Protein AF-A0A8S2VL70-F1 (afdb_monomer)

Solvent-accessible surface area (backbone atoms only — not comparable to full-atom values): 5992 Å² total; per-residue (Å²): 131,62,73,46,82,67,45,76,50,75,45,78,77,47,73,43,61,50,99,84,70,48,54,51,30,32,37,33,39,39,40,53,43,76,40,59,89,67,86,58,80,87,80,69,82,59,80,46,74,42,59,49,99,86,68,48,80,74,46,76,49,55,68,57,54,53,76,47,74,40,72,54,51,85,77,88,72,67,65,67,78,46,96,87,36,61,78,84,60,86,87,128

Structure (mmCIF, N/CA/C/O backbone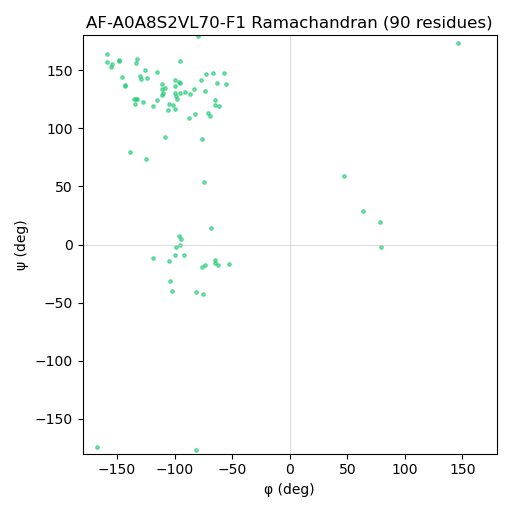):
data_AF-A0A8S2VL70-F1
#
_entry.id   AF-A0A8S2VL70-F1
#
loop_
_atom_site.group_PDB
_atom_site.id
_atom_site.type_symbol
_atom_site.label_atom_id
_atom_site.label_alt_id
_atom_site.label_comp_id
_atom_site.label_asym_id
_atom_site.label_entity_id
_atom_site.label_seq_id
_atom_site.pdbx_PDB_ins_code
_atom_site.Cartn_x
_atom_site.Cartn_y
_atom_site.Cartn_z
_atom_site.occupancy
_atom_site.B_iso_or_equiv
_atom_site.auth_seq_id
_atom_site.auth_comp_id
_atom_site.auth_asym_id
_atom_site.auth_atom_id
_atom_site.pdbx_PDB_model_num
ATOM 1 N N . SER A 1 1 ? -10.580 -8.037 26.270 1.00 62.75 1 SER A N 1
ATOM 2 C CA . SER A 1 1 ? -10.942 -7.258 25.073 1.00 62.75 1 SER A CA 1
ATOM 3 C C . SER A 1 1 ? -10.152 -7.831 23.921 1.00 62.75 1 SER A C 1
ATOM 5 O O . SER A 1 1 ? -8.933 -7.832 24.020 1.00 62.75 1 SER A O 1
ATOM 7 N N . ASN A 1 2 ? -10.807 -8.375 22.897 1.00 76.75 2 ASN A N 1
ATOM 8 C CA . ASN A 1 2 ? -10.117 -8.970 21.751 1.00 76.75 2 ASN A CA 1
ATOM 9 C C . ASN A 1 2 ? -10.307 -8.037 20.557 1.00 76.75 2 ASN A C 1
ATOM 11 O O . ASN A 1 2 ? -11.332 -8.116 19.887 1.00 76.75 2 ASN A O 1
ATOM 15 N N . ASN A 1 3 ? -9.353 -7.128 20.359 1.00 85.69 3 ASN A N 1
ATOM 16 C CA . ASN A 1 3 ? -9.281 -6.281 19.172 1.00 85.69 3 ASN A CA 1
ATOM 17 C C . ASN A 1 3 ? -8.248 -6.891 18.225 1.00 85.69 3 ASN A C 1
ATOM 19 O O . ASN A 1 3 ? -7.188 -7.322 18.681 1.00 85.69 3 ASN A O 1
ATOM 23 N N . TYR A 1 4 ? -8.554 -6.943 16.937 1.00 89.00 4 TYR A N 1
ATOM 24 C CA . TYR A 1 4 ? -7.669 -7.504 15.921 1.00 89.00 4 TYR A CA 1
ATOM 25 C C . TYR A 1 4 ? -7.863 -6.772 14.594 1.00 89.00 4 TYR A C 1
ATOM 27 O O . TYR A 1 4 ? -8.902 -6.147 14.366 1.00 89.00 4 TYR A O 1
ATOM 35 N N . ILE A 1 5 ? -6.861 -6.853 13.718 1.00 92.06 5 ILE A N 1
ATOM 36 C CA . ILE A 1 5 ? -7.012 -6.397 12.338 1.00 92.06 5 ILE A CA 1
ATOM 37 C C . ILE A 1 5 ? -7.929 -7.389 11.632 1.00 92.06 5 ILE A C 1
ATOM 39 O O . ILE A 1 5 ? -7.586 -8.561 11.493 1.00 92.06 5 ILE A O 1
ATOM 43 N N . GLN A 1 6 ? -9.118 -6.933 11.258 1.00 94.19 6 GLN A N 1
ATOM 44 C CA . GLN A 1 6 ? -10.075 -7.747 10.525 1.00 94.19 6 GLN A CA 1
ATOM 45 C C . GLN A 1 6 ? -9.737 -7.768 9.039 1.00 94.19 6 GLN A C 1
ATOM 47 O O . GLN A 1 6 ? -9.856 -8.817 8.416 1.00 94.19 6 GLN A O 1
ATOM 52 N N . ASP A 1 7 ? -9.338 -6.618 8.496 1.00 96.44 7 ASP A N 1
ATOM 53 C CA . ASP A 1 7 ? -9.019 -6.481 7.083 1.00 96.44 7 ASP A CA 1
ATOM 54 C C . ASP A 1 7 ? -8.049 -5.323 6.835 1.00 96.44 7 ASP A C 1
ATOM 56 O O . ASP A 1 7 ? -8.022 -4.347 7.596 1.00 96.44 7 ASP A O 1
ATOM 60 N N . ILE A 1 8 ? -7.274 -5.441 5.760 1.00 96.94 8 ILE A N 1
ATOM 61 C CA . ILE A 1 8 ? -6.416 -4.386 5.225 1.00 96.94 8 ILE A CA 1
ATOM 62 C C . ILE A 1 8 ? -6.625 -4.361 3.716 1.00 96.94 8 ILE A C 1
ATOM 64 O O . ILE A 1 8 ? -6.348 -5.339 3.026 1.00 96.94 8 ILE A O 1
ATOM 68 N N . THR A 1 9 ? -7.056 -3.218 3.198 1.00 97.94 9 THR A N 1
ATOM 69 C CA . THR A 1 9 ? -7.116 -2.960 1.758 1.00 97.94 9 THR A CA 1
ATOM 70 C C . THR A 1 9 ? -6.029 -1.963 1.395 1.00 97.94 9 THR A C 1
ATOM 72 O O . THR A 1 9 ? -5.853 -0.967 2.099 1.00 97.94 9 THR A O 1
ATOM 75 N N . ILE A 1 10 ? -5.301 -2.235 0.314 1.00 97.25 10 ILE A N 1
ATOM 76 C CA . ILE A 1 10 ? -4.295 -1.337 -0.253 1.00 97.25 10 ILE A CA 1
ATOM 77 C C . ILE A 1 10 ? -4.498 -1.327 -1.762 1.00 97.25 10 ILE A C 1
ATOM 79 O O . ILE A 1 10 ? -4.458 -2.382 -2.391 1.00 97.25 10 ILE A O 1
ATOM 83 N N . ASP A 1 11 ? -4.669 -0.138 -2.323 1.00 98.06 11 ASP A N 1
ATOM 84 C CA . ASP A 1 11 ? -4.840 0.085 -3.751 1.00 98.06 11 ASP A CA 1
ATOM 85 C C . ASP A 1 11 ? -3.786 1.069 -4.256 1.00 98.06 11 ASP A C 1
ATOM 87 O O . ASP A 1 11 ? -3.437 2.039 -3.578 1.00 98.06 11 ASP A O 1
ATOM 91 N N . THR A 1 12 ? -3.290 0.838 -5.470 1.00 97.31 12 THR A N 1
ATOM 92 C CA . THR A 1 12 ? -2.448 1.808 -6.176 1.00 97.31 12 THR A CA 1
ATOM 93 C C . THR A 1 12 ? -3.348 2.757 -6.958 1.00 97.31 12 THR A C 1
ATOM 95 O O . THR A 1 12 ? -3.931 2.369 -7.969 1.00 97.31 12 THR A O 1
ATOM 98 N N . ASP A 1 13 ? -3.439 4.007 -6.509 1.00 97.94 13 ASP A N 1
ATOM 99 C CA . ASP A 1 13 ? -4.274 5.031 -7.140 1.00 97.94 13 ASP A CA 1
ATOM 100 C C . ASP A 1 13 ? -3.637 5.560 -8.433 1.00 97.94 13 ASP A C 1
ATOM 102 O O . ASP A 1 13 ? -4.322 5.777 -9.434 1.00 97.94 13 ASP A O 1
ATOM 106 N N . SER A 1 14 ? -2.324 5.807 -8.412 1.00 97.88 14 SER A N 1
ATOM 107 C CA . SER A 1 14 ? -1.588 6.343 -9.559 1.00 97.88 14 SER A CA 1
ATOM 108 C C . SER A 1 14 ? -0.092 6.053 -9.480 1.00 97.88 14 SER A C 1
ATOM 110 O O . SER A 1 14 ? 0.467 5.865 -8.398 1.00 97.88 14 SER A O 1
ATOM 112 N N . ILE A 1 15 ? 0.561 6.068 -10.645 1.00 97.75 15 ILE A N 1
ATOM 113 C CA . ILE A 1 15 ? 2.016 5.987 -10.794 1.00 97.75 15 ILE A CA 1
ATOM 114 C C . ILE A 1 15 ? 2.437 7.077 -11.777 1.00 97.75 15 ILE A C 1
ATOM 116 O O . ILE A 1 15 ? 1.914 7.142 -12.892 1.00 97.75 15 ILE A O 1
ATOM 120 N N . ASP A 1 16 ? 3.370 7.923 -11.359 1.00 97.75 16 ASP A N 1
ATOM 121 C CA . ASP A 1 16 ? 3.951 8.966 -12.193 1.00 97.75 16 ASP A CA 1
ATOM 122 C C . ASP A 1 16 ? 5.261 8.472 -12.805 1.00 97.75 16 ASP A C 1
ATOM 124 O O . ASP A 1 16 ? 6.072 7.823 -12.139 1.00 97.75 16 ASP A O 1
ATOM 128 N N . PHE A 1 17 ? 5.483 8.815 -14.071 1.00 96.44 17 PHE A N 1
ATOM 129 C CA . PHE A 1 17 ? 6.671 8.433 -14.828 1.00 96.44 17 PHE A CA 1
ATOM 130 C C . PHE A 1 17 ? 7.355 9.666 -15.413 1.00 96.44 17 PHE A C 1
ATOM 132 O O . PHE A 1 17 ? 6.703 10.661 -15.740 1.00 96.44 17 PHE A O 1
ATOM 139 N N . ASP A 1 18 ? 8.672 9.598 -15.577 1.00 95.25 18 ASP A N 1
ATOM 140 C CA . ASP A 1 18 ? 9.411 10.583 -16.362 1.00 95.25 18 ASP A CA 1
ATOM 141 C C . ASP A 1 18 ? 9.353 10.294 -17.878 1.00 95.25 18 ASP A C 1
ATOM 143 O O . ASP A 1 18 ? 8.704 9.357 -18.352 1.00 95.25 18 ASP A O 1
ATOM 147 N N . SER A 1 19 ? 10.054 11.108 -18.674 1.00 95.94 19 SER A N 1
ATOM 148 C CA . SER A 1 19 ? 10.118 10.947 -20.133 1.00 95.94 19 SER A CA 1
ATOM 149 C C . SER A 1 19 ? 10.807 9.658 -20.599 1.00 95.94 19 SER A C 1
ATOM 151 O O . SER A 1 19 ? 10.692 9.308 -21.771 1.00 95.94 19 SER A O 1
ATOM 153 N N . GLN A 1 20 ? 11.555 8.983 -19.721 1.00 94.19 20 GLN A N 1
ATOM 154 C CA . GLN A 1 20 ? 12.205 7.696 -19.983 1.00 94.19 20 GLN A CA 1
ATOM 155 C C . GLN A 1 20 ? 11.367 6.513 -19.476 1.00 94.19 20 GLN A C 1
ATOM 157 O O . GLN A 1 20 ? 11.822 5.375 -19.550 1.00 94.19 20 GLN A O 1
ATOM 162 N N . HIS A 1 21 ? 10.140 6.773 -19.013 1.00 88.56 21 HIS A N 1
ATOM 163 C CA . HIS A 1 21 ? 9.240 5.778 -18.440 1.00 88.56 21 HIS A CA 1
ATOM 164 C C . HIS A 1 21 ? 9.770 5.143 -17.144 1.00 88.56 21 HIS A C 1
ATOM 166 O O . HIS A 1 21 ? 9.434 4.007 -16.817 1.00 88.56 21 HIS A O 1
ATOM 172 N N . VAL A 1 22 ? 10.581 5.885 -16.383 1.00 91.00 22 VAL A N 1
ATOM 173 C CA . VAL A 1 22 ? 11.021 5.485 -15.042 1.00 91.00 22 VAL A CA 1
ATOM 174 C C . VAL A 1 22 ? 10.036 6.033 -14.013 1.00 91.00 22 VAL A C 1
ATOM 176 O O . VAL A 1 22 ? 9.689 7.216 -14.053 1.00 91.00 22 VAL A O 1
ATOM 179 N N . ALA A 1 23 ? 9.579 5.182 -13.092 1.00 93.56 23 ALA A N 1
ATOM 180 C CA . ALA A 1 23 ? 8.636 5.572 -12.048 1.00 93.56 23 ALA A CA 1
ATOM 181 C C . ALA A 1 23 ? 9.264 6.594 -11.084 1.00 93.56 23 ALA A C 1
ATOM 183 O O . ALA A 1 23 ? 10.309 6.348 -10.475 1.00 93.56 23 ALA A O 1
ATOM 184 N N . THR A 1 24 ? 8.622 7.750 -10.923 1.00 97.06 24 THR A N 1
ATOM 185 C CA . THR A 1 24 ? 9.096 8.847 -10.065 1.00 97.06 24 THR A CA 1
ATOM 186 C C . THR A 1 24 ? 8.325 8.927 -8.753 1.00 97.06 24 THR A C 1
ATOM 188 O O . THR A 1 24 ? 8.924 9.249 -7.723 1.00 97.06 24 THR A O 1
ATOM 191 N N . SER A 1 25 ? 7.045 8.556 -8.759 1.00 97.12 25 SER A N 1
ATOM 192 C CA . SER A 1 25 ? 6.207 8.415 -7.565 1.00 97.12 25 SER A CA 1
ATOM 193 C C . SER A 1 25 ? 5.065 7.423 -7.776 1.00 97.12 25 SER A C 1
ATOM 195 O O . SER A 1 25 ? 4.616 7.210 -8.898 1.00 97.12 25 SER A O 1
ATOM 197 N N . ALA A 1 26 ? 4.571 6.836 -6.687 1.00 97.44 26 ALA A N 1
ATOM 198 C CA . ALA A 1 26 ? 3.294 6.127 -6.651 1.00 97.44 26 ALA A CA 1
ATOM 199 C C . ALA A 1 26 ? 2.441 6.619 -5.478 1.00 97.44 26 A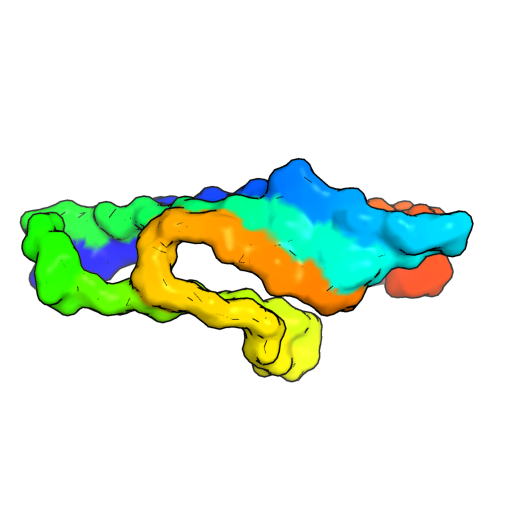LA A C 1
ATOM 201 O O . ALA A 1 26 ? 2.961 6.892 -4.392 1.00 97.44 26 ALA A O 1
ATOM 202 N N . VAL A 1 27 ? 1.131 6.719 -5.702 1.00 97.94 27 VAL A N 1
ATOM 203 C CA . VAL A 1 27 ? 0.144 7.033 -4.665 1.00 97.94 27 VAL A CA 1
ATOM 204 C C . VAL A 1 27 ? -0.602 5.755 -4.322 1.00 97.94 27 VAL A C 1
ATOM 206 O O . VAL A 1 27 ? -1.222 5.147 -5.192 1.00 97.94 27 VAL A O 1
ATOM 209 N N . LEU A 1 28 ? -0.541 5.360 -3.054 1.00 97.75 28 LEU A N 1
ATOM 210 C CA . LEU A 1 28 ? -1.262 4.209 -2.522 1.00 97.75 28 LEU A CA 1
ATOM 211 C C . LEU A 1 28 ? -2.372 4.703 -1.597 1.00 97.75 28 LEU A C 1
ATOM 213 O O . LEU A 1 28 ? -2.103 5.498 -0.697 1.00 97.75 28 LEU A O 1
ATOM 217 N N . SER A 1 29 ? -3.594 4.222 -1.774 1.00 98.06 29 SER A N 1
ATOM 218 C CA . SER A 1 29 ? -4.656 4.363 -0.779 1.00 98.06 29 SER A CA 1
ATOM 219 C C . SER A 1 29 ? -4.694 3.112 0.087 1.00 98.06 29 SER A C 1
ATOM 221 O O . SER A 1 29 ? -4.555 2.003 -0.420 1.00 98.06 29 SER A O 1
ATOM 223 N N . TYR A 1 30 ? -4.888 3.272 1.394 1.00 97.62 30 TYR A N 1
ATOM 224 C CA . TYR A 1 30 ? -5.100 2.134 2.285 1.00 97.62 30 TYR A CA 1
ATOM 225 C C . TYR A 1 30 ? -6.268 2.366 3.237 1.00 97.62 30 TYR A C 1
ATOM 227 O O . TYR A 1 30 ? -6.609 3.505 3.572 1.00 97.62 30 TYR A O 1
ATOM 235 N N . SER A 1 31 ? -6.838 1.262 3.710 1.00 97.44 31 SER A N 1
ATOM 236 C CA . SER A 1 31 ? -7.825 1.231 4.783 1.00 97.44 31 SER A CA 1
ATOM 237 C C . SER A 1 31 ? -7.621 -0.002 5.660 1.00 97.44 31 SER A C 1
ATOM 239 O O . SER A 1 31 ? -7.377 -1.100 5.163 1.00 97.44 31 SER A O 1
ATOM 241 N N . VAL A 1 32 ? -7.716 0.185 6.973 1.00 95.25 32 VAL A N 1
ATOM 242 C CA . VAL A 1 32 ? -7.565 -0.845 7.999 1.00 95.25 32 VAL A CA 1
ATOM 243 C C . VAL A 1 32 ? -8.872 -0.958 8.772 1.00 95.25 32 VAL A C 1
ATOM 245 O O . VAL A 1 32 ? -9.300 -0.018 9.447 1.00 95.25 32 VAL A O 1
ATOM 248 N N . THR A 1 33 ? -9.484 -2.139 8.725 1.00 92.75 33 THR A N 1
ATOM 249 C CA . THR A 1 33 ? -10.703 -2.442 9.481 1.00 92.75 33 THR A CA 1
ATOM 250 C C . THR A 1 33 ? -10.345 -3.180 10.764 1.00 92.75 33 THR A C 1
ATOM 252 O O . THR A 1 33 ? -9.688 -4.220 10.738 1.00 92.75 33 THR A O 1
ATOM 255 N N . ILE A 1 34 ? -10.797 -2.656 11.906 1.00 90.25 34 ILE A N 1
ATOM 256 C CA . ILE A 1 34 ? -10.564 -3.256 13.225 1.00 90.25 34 ILE A CA 1
ATOM 257 C C . ILE A 1 34 ? -11.818 -3.993 13.692 1.00 90.25 34 ILE A C 1
ATOM 259 O O . ILE A 1 34 ? -12.870 -3.381 13.884 1.00 90.25 34 ILE A O 1
ATOM 263 N N . GLY A 1 35 ? -11.683 -5.298 13.924 1.00 87.75 35 GLY A N 1
ATOM 264 C CA . GLY A 1 35 ? -12.725 -6.147 14.498 1.00 87.75 35 GLY A CA 1
ATOM 265 C C . GLY A 1 35 ? -12.570 -6.308 16.013 1.00 87.75 35 GLY A C 1
ATOM 266 O O . GLY A 1 35 ? -11.482 -6.134 16.567 1.00 87.75 35 GLY A O 1
ATOM 267 N N . GLY A 1 36 ? -13.660 -6.665 16.701 1.00 85.12 36 GLY A N 1
ATOM 268 C CA . GLY A 1 36 ? -13.646 -6.953 18.138 1.00 85.12 36 GLY A CA 1
ATOM 269 C C . GLY A 1 36 ? -14.926 -6.554 18.869 1.00 85.12 36 GLY A C 1
ATOM 270 O O . GLY A 1 36 ? -15.821 -5.931 18.316 1.00 85.12 36 GLY A O 1
ATOM 271 N N . THR A 1 37 ? -15.026 -6.921 20.147 1.00 66.62 37 THR A N 1
ATOM 272 C CA . THR A 1 37 ? -16.232 -6.700 20.973 1.00 66.62 37 THR A CA 1
ATOM 273 C C . THR A 1 37 ? -16.184 -5.416 21.804 1.00 66.62 37 THR A C 1
ATOM 275 O O . THR A 1 37 ? -17.058 -5.180 22.637 1.00 66.62 37 THR A O 1
ATOM 278 N N . THR A 1 38 ? -15.147 -4.589 21.656 1.00 63.66 38 THR A N 1
ATOM 279 C CA . THR A 1 38 ? -14.992 -3.349 22.429 1.00 63.66 38 THR A CA 1
ATOM 280 C C . THR A 1 38 ? -14.493 -2.234 21.519 1.00 63.66 38 THR A C 1
ATOM 282 O O . THR A 1 38 ? -13.319 -1.881 21.531 1.00 63.66 38 THR A O 1
ATOM 285 N N . HIS A 1 39 ? -15.408 -1.649 20.744 1.00 58.06 39 HIS A N 1
ATOM 286 C CA . HIS A 1 39 ? -15.157 -0.451 19.936 1.00 58.06 39 HIS A CA 1
ATOM 287 C C . HIS A 1 39 ? -15.085 0.814 20.813 1.00 58.06 39 HIS A C 1
ATOM 289 O O . HIS A 1 39 ? -15.796 1.792 20.589 1.00 58.06 39 HIS A O 1
ATOM 295 N N . GLN A 1 40 ? -14.240 0.816 21.848 1.00 59.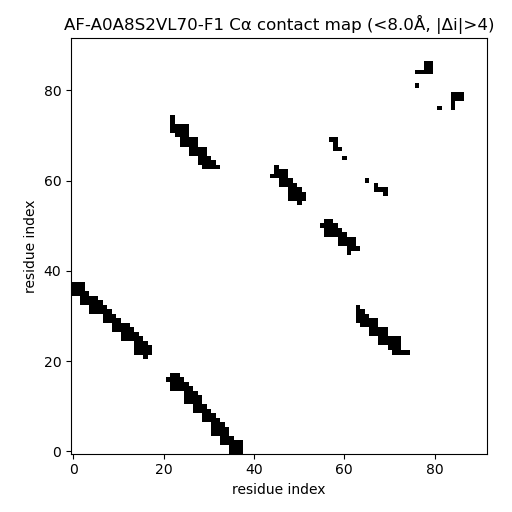03 40 GLN A N 1
ATOM 296 C CA . GLN A 1 40 ? -13.836 2.077 22.462 1.00 59.03 40 GLN A CA 1
ATOM 297 C C . GLN A 1 40 ? 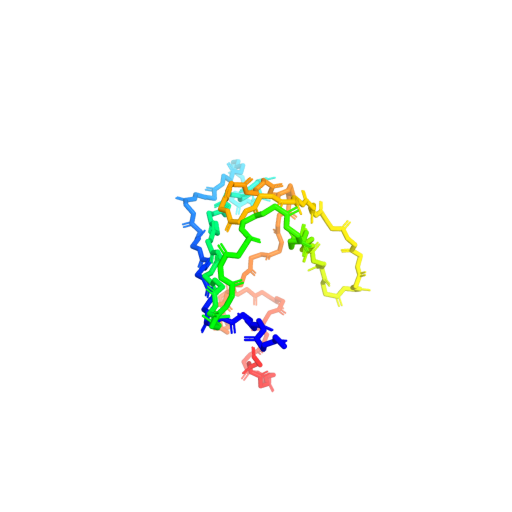-12.805 2.720 21.534 1.00 59.03 40 GLN A C 1
ATOM 299 O O . GLN A 1 40 ? -11.605 2.463 21.631 1.00 59.03 40 GLN A O 1
ATOM 304 N N . ALA A 1 41 ? -13.306 3.545 20.611 1.00 57.03 41 ALA A N 1
ATOM 305 C CA . ALA A 1 41 ? -12.538 4.227 19.568 1.00 57.03 41 ALA A CA 1
ATOM 306 C C . ALA A 1 41 ? -11.329 5.033 20.092 1.00 57.03 41 ALA A C 1
ATOM 308 O O . ALA A 1 41 ? -10.417 5.326 19.333 1.00 57.03 41 ALA A O 1
ATOM 309 N N . ASN A 1 42 ? -11.280 5.337 21.395 1.00 59.28 42 ASN A N 1
ATOM 310 C CA . ASN A 1 42 ? -10.260 6.202 21.991 1.00 59.28 42 ASN A CA 1
ATOM 311 C C . ASN A 1 42 ? -9.093 5.461 22.672 1.00 59.28 42 ASN A C 1
ATOM 313 O O . ASN A 1 42 ? -8.186 6.117 23.181 1.00 59.28 42 ASN A O 1
ATOM 317 N N . THR A 1 43 ? -9.093 4.123 22.725 1.00 69.75 43 THR A N 1
ATOM 318 C CA . THR A 1 43 ? -8.019 3.353 23.397 1.00 69.75 43 THR A CA 1
ATOM 319 C C . THR A 1 43 ? -7.039 2.665 22.451 1.00 69.75 43 THR A C 1
ATOM 321 O O . THR A 1 43 ? -5.983 2.221 22.894 1.00 69.75 43 THR A O 1
ATOM 324 N N . LEU A 1 44 ? -7.365 2.567 21.163 1.00 79.00 44 LEU A N 1
ATOM 325 C CA . LEU A 1 44 ? -6.518 1.905 20.174 1.00 79.00 44 LEU A CA 1
ATOM 326 C C . LEU A 1 44 ? -5.720 2.943 19.395 1.00 79.00 44 LEU A C 1
ATOM 328 O O . LEU A 1 44 ? -6.273 3.918 18.897 1.00 79.00 44 LEU A O 1
ATOM 332 N N . ARG A 1 45 ? -4.412 2.716 19.291 1.00 85.31 45 ARG A N 1
ATOM 333 C CA . ARG A 1 45 ? -3.526 3.474 18.410 1.00 85.31 45 ARG A CA 1
ATOM 334 C C . ARG A 1 45 ? -3.068 2.542 17.302 1.00 85.31 45 ARG A C 1
ATOM 336 O O . ARG A 1 45 ? -2.602 1.444 17.601 1.00 85.31 45 ARG A O 1
ATOM 343 N N . LEU A 1 46 ? -3.223 2.978 16.059 1.00 89.56 46 LEU A N 1
ATOM 344 C CA . LEU A 1 46 ? -2.700 2.285 14.891 1.00 89.56 46 LEU A CA 1
ATOM 345 C C . LEU A 1 46 ? -1.398 2.950 14.464 1.00 89.56 46 LEU A C 1
ATOM 347 O O . LEU A 1 46 ? -1.247 4.167 14.559 1.00 89.56 46 LEU A O 1
ATOM 351 N N . ILE A 1 47 ? -0.456 2.120 14.039 1.00 94.56 47 ILE A N 1
ATOM 352 C CA . ILE A 1 47 ? 0.792 2.539 13.419 1.00 94.56 47 ILE A CA 1
ATOM 353 C C . ILE A 1 47 ? 0.871 1.753 12.117 1.00 94.56 47 ILE A C 1
ATOM 355 O O . ILE A 1 47 ? 0.777 0.526 12.128 1.00 94.56 47 ILE A O 1
ATOM 359 N N . ILE A 1 48 ? 0.970 2.479 11.011 1.00 95.44 48 ILE A N 1
ATOM 360 C CA . ILE A 1 48 ? 1.066 1.945 9.662 1.00 95.44 48 ILE A CA 1
ATOM 361 C C . ILE A 1 48 ? 2.439 2.342 9.150 1.00 95.44 48 ILE A C 1
ATOM 363 O O . ILE A 1 48 ? 2.785 3.522 9.148 1.00 95.44 48 ILE A O 1
ATOM 367 N N . GLU A 1 49 ? 3.215 1.354 8.731 1.00 96.19 49 GLU A N 1
ATOM 368 C CA . GLU A 1 49 ? 4.584 1.524 8.266 1.00 96.19 49 GLU A CA 1
ATOM 369 C C . GLU A 1 49 ? 4.757 0.731 6.974 1.00 96.19 49 GLU A C 1
ATOM 371 O O . GLU A 1 49 ? 4.462 -0.462 6.917 1.00 96.19 49 GLU A O 1
ATOM 376 N N . LEU A 1 50 ? 5.214 1.414 5.928 1.00 95.44 50 LEU A N 1
ATOM 377 C CA . LEU A 1 50 ? 5.612 0.801 4.671 1.00 95.44 50 LEU A CA 1
ATOM 378 C C . LEU A 1 50 ? 7.131 0.668 4.670 1.00 95.44 50 LEU A C 1
ATOM 380 O O . LEU A 1 50 ? 7.833 1.660 4.881 1.00 95.44 50 LEU A O 1
ATOM 384 N N . 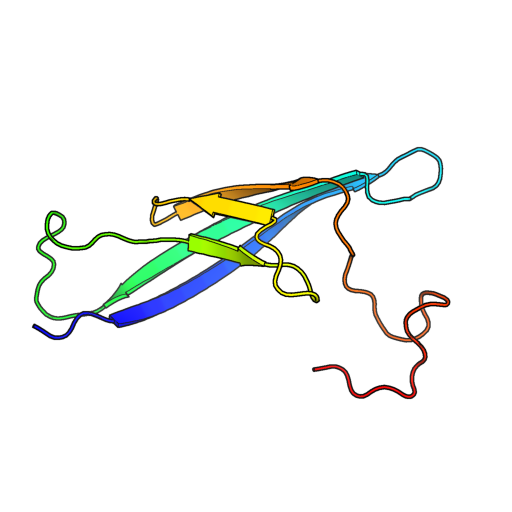PHE A 1 51 ? 7.622 -0.536 4.400 1.00 95.88 51 PHE A N 1
ATOM 385 C CA . PHE A 1 51 ? 9.045 -0.843 4.302 1.00 95.88 51 PHE A CA 1
ATOM 386 C C . PHE A 1 51 ? 9.404 -1.265 2.879 1.00 95.88 51 PHE A C 1
ATOM 388 O O . PHE A 1 51 ? 8.582 -1.861 2.181 1.00 95.88 51 PHE A O 1
ATOM 395 N N . ASP A 1 52 ? 10.628 -0.968 2.455 1.00 92.50 52 ASP A N 1
ATOM 396 C CA . ASP A 1 52 ? 11.179 -1.517 1.219 1.00 92.50 52 ASP A CA 1
ATOM 397 C C . ASP A 1 52 ? 11.700 -2.956 1.408 1.00 92.50 52 ASP A C 1
ATOM 399 O O . ASP A 1 52 ? 11.667 -3.527 2.502 1.00 92.50 52 ASP A O 1
ATOM 403 N N . ALA A 1 53 ? 12.210 -3.554 0.329 1.00 90.19 53 ALA A N 1
ATOM 404 C CA . ALA A 1 53 ? 12.739 -4.918 0.338 1.00 90.19 53 ALA A CA 1
ATOM 405 C C . ALA A 1 53 ? 13.989 -5.102 1.226 1.00 90.19 53 ALA A C 1
ATOM 407 O O . ALA A 1 53 ? 14.377 -6.234 1.511 1.00 90.19 53 ALA A O 1
ATOM 408 N N . GLN A 1 54 ? 14.634 -4.016 1.666 1.00 93.88 54 GLN A N 1
ATOM 409 C CA . GLN A 1 54 ? 15.760 -4.037 2.602 1.00 93.88 54 GLN A CA 1
ATOM 410 C C . GLN A 1 54 ? 15.307 -3.824 4.057 1.00 93.88 54 GLN A C 1
ATOM 412 O O . GLN A 1 54 ? 16.141 -3.837 4.965 1.00 93.88 54 GLN A O 1
ATOM 417 N N . GLY A 1 55 ? 14.003 -3.649 4.296 1.00 93.50 55 GLY A N 1
ATOM 418 C CA . GLY A 1 55 ? 13.442 -3.363 5.612 1.00 93.50 55 GLY A CA 1
ATOM 419 C C . GLY A 1 55 ? 13.613 -1.906 6.043 1.00 93.50 55 GLY A C 1
ATOM 420 O O . GLY A 1 55 ? 13.542 -1.615 7.238 1.00 93.50 55 GLY A O 1
ATOM 421 N N . ILE A 1 56 ? 13.856 -0.980 5.110 1.00 95.00 56 ILE A N 1
ATOM 422 C CA . ILE A 1 56 ? 13.961 0.452 5.404 1.00 95.00 56 ILE A CA 1
ATOM 423 C C . ILE A 1 56 ? 12.563 1.068 5.369 1.00 95.00 56 ILE A C 1
ATOM 425 O O . ILE A 1 56 ? 11.814 0.884 4.411 1.00 95.00 56 ILE A O 1
ATOM 429 N N . LEU A 1 57 ? 12.212 1.818 6.417 1.00 94.38 57 LEU A N 1
ATOM 430 C CA . LEU A 1 57 ? 10.945 2.545 6.497 1.00 94.38 57 LEU A CA 1
ATOM 431 C C . LEU A 1 57 ? 10.893 3.641 5.423 1.00 94.38 57 LEU A C 1
ATOM 433 O O . LEU A 1 57 ? 11.706 4.567 5.446 1.00 94.38 57 LEU A O 1
ATOM 437 N N . VAL A 1 58 ? 9.910 3.565 4.526 1.00 95.00 58 VAL A N 1
ATOM 438 C CA . VAL A 1 58 ? 9.712 4.530 3.430 1.00 95.00 58 VAL A CA 1
ATOM 439 C C . VAL A 1 58 ? 8.591 5.523 3.723 1.00 95.00 58 VAL A C 1
ATOM 441 O O . VAL A 1 58 ? 8.732 6.706 3.415 1.00 95.00 58 VAL A O 1
ATOM 444 N N . VAL A 1 59 ? 7.487 5.072 4.327 1.00 94.00 59 VAL A N 1
ATOM 445 C CA . VAL A 1 59 ? 6.345 5.929 4.695 1.00 94.00 59 VAL A CA 1
ATOM 446 C C . VAL A 1 59 ? 5.726 5.426 5.998 1.00 94.00 59 VAL A C 1
ATOM 448 O O . VAL A 1 59 ? 5.653 4.219 6.214 1.00 94.00 59 VAL A O 1
ATOM 451 N N . ASN A 1 60 ? 5.245 6.331 6.854 1.00 95.19 60 ASN A N 1
ATOM 452 C CA . ASN A 1 60 ? 4.455 5.977 8.031 1.00 95.19 60 ASN A CA 1
ATOM 453 C C . ASN A 1 60 ? 3.190 6.833 8.177 1.00 95.19 60 ASN A C 1
ATOM 455 O O . ASN A 1 60 ? 3.071 7.913 7.595 1.00 95.19 60 ASN A O 1
ATOM 459 N N . ASN A 1 61 ? 2.225 6.320 8.937 1.00 95.38 61 ASN A N 1
ATOM 460 C CA . ASN A 1 61 ? 0.976 7.000 9.256 1.00 95.38 61 ASN A CA 1
ATOM 461 C C . ASN A 1 61 ? 0.338 6.394 10.525 1.00 95.38 61 ASN A C 1
ATOM 463 O O . ASN A 1 61 ? 0.705 5.303 10.961 1.00 95.38 61 ASN A O 1
ATOM 467 N N . THR A 1 62 ? -0.617 7.099 11.125 1.00 94.19 62 THR A N 1
ATOM 468 C CA . THR A 1 62 ? -1.392 6.642 12.291 1.00 94.19 62 THR A CA 1
ATOM 469 C C . THR A 1 62 ? -2.892 6.540 12.025 1.00 94.19 62 THR A C 1
ATOM 471 O O . THR A 1 62 ? -3.624 5.999 12.855 1.00 94.19 62 THR A O 1
ATOM 474 N N . ASP A 1 63 ? -3.363 7.076 10.900 1.00 93.62 63 ASP A N 1
ATOM 475 C CA . ASP A 1 63 ? -4.772 7.034 10.522 1.00 93.62 63 ASP A CA 1
ATOM 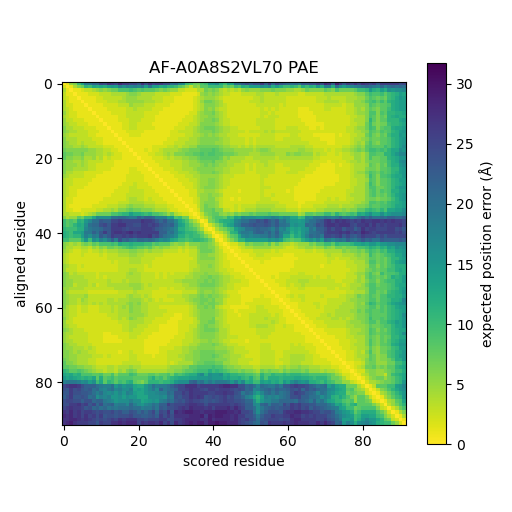476 C C . ASP A 1 63 ? -5.175 5.622 10.078 1.00 93.62 63 ASP A C 1
ATOM 478 O O . ASP A 1 63 ? -4.391 4.891 9.485 1.00 93.62 63 ASP A O 1
ATOM 482 N N . SER A 1 64 ? -6.416 5.207 10.335 1.00 92.62 64 SER A N 1
ATOM 483 C CA . SER A 1 64 ? -6.893 3.892 9.878 1.00 92.62 64 SER A CA 1
ATOM 484 C C . SER A 1 64 ? -7.151 3.843 8.370 1.00 92.62 64 SER A C 1
ATOM 486 O O . SER A 1 64 ? -7.250 2.760 7.812 1.00 92.62 64 SER A O 1
ATOM 488 N N . GLN A 1 65 ? -7.282 4.997 7.715 1.00 95.94 65 GLN A N 1
ATOM 489 C CA . GLN A 1 65 ? -7.346 5.118 6.262 1.00 95.94 65 GLN A CA 1
ATOM 490 C C . GLN A 1 65 ? -6.600 6.381 5.840 1.00 95.94 65 GLN A C 1
ATOM 492 O O . GLN A 1 65 ? -6.770 7.436 6.459 1.00 95.94 65 GLN A O 1
ATOM 497 N N . SER A 1 66 ? -5.790 6.307 4.791 1.00 97.25 66 SER A N 1
ATOM 498 C CA . SER A 1 66 ? -5.108 7.484 4.252 1.00 97.25 66 SER A CA 1
ATOM 499 C C . SER A 1 66 ? -4.504 7.192 2.881 1.00 97.25 66 SER A C 1
ATOM 501 O O . SER A 1 66 ? -4.688 6.114 2.316 1.00 97.25 66 SER A O 1
ATOM 503 N N . ARG A 1 67 ? -3.757 8.169 2.363 1.00 96.81 67 ARG A N 1
ATOM 504 C CA . ARG A 1 67 ? -2.919 8.027 1.174 1.00 96.81 67 ARG A CA 1
ATOM 505 C C . ARG A 1 67 ? -1.447 8.076 1.552 1.00 96.81 67 ARG A C 1
ATOM 507 O O . ARG A 1 67 ? -1.039 8.907 2.361 1.00 96.81 67 ARG A O 1
ATOM 514 N N . LEU A 1 68 ? -0.656 7.206 0.940 1.00 96.25 68 LEU A N 1
ATOM 515 C CA . LEU A 1 68 ? 0.795 7.151 1.059 1.00 96.25 68 LEU A CA 1
ATOM 516 C C . LEU A 1 68 ? 1.403 7.569 -0.278 1.00 96.25 68 LEU A C 1
ATOM 518 O O . LEU A 1 68 ? 0.969 7.103 -1.329 1.00 96.25 68 LEU A O 1
ATOM 522 N N . ILE A 1 69 ? 2.412 8.436 -0.235 1.00 96.44 69 ILE A N 1
ATOM 523 C CA . ILE A 1 69 ? 3.188 8.814 -1.418 1.00 96.44 69 ILE A CA 1
ATOM 524 C C . ILE A 1 69 ? 4.544 8.129 -1.314 1.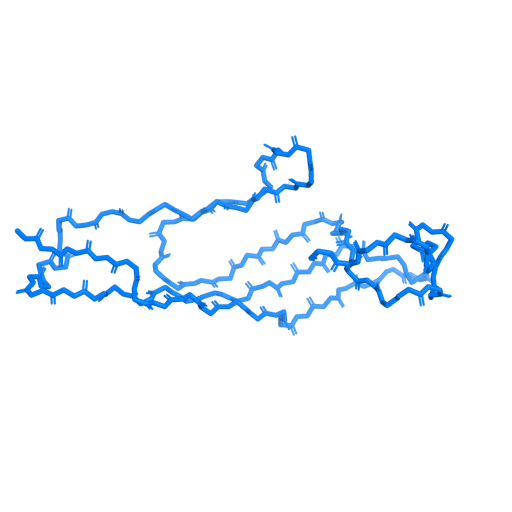00 96.44 69 ILE A C 1
ATOM 526 O O . ILE A 1 69 ? 5.322 8.422 -0.406 1.00 96.44 69 ILE A O 1
ATOM 530 N N . VAL A 1 70 ? 4.822 7.223 -2.246 1.00 96.19 70 VAL A N 1
ATOM 531 C CA . VAL A 1 70 ? 6.100 6.517 -2.345 1.00 96.19 70 VAL A CA 1
ATOM 532 C C . VAL A 1 70 ? 6.930 7.189 -3.426 1.00 96.19 70 VAL A C 1
ATOM 534 O O . VAL A 1 70 ? 6.551 7.193 -4.595 1.00 96.19 70 VAL A O 1
ATOM 537 N N . ASN A 1 71 ? 8.064 7.766 -3.041 1.00 95.56 71 ASN A N 1
ATOM 538 C CA . ASN A 1 71 ? 8.985 8.397 -3.982 1.00 95.56 71 ASN A CA 1
ATOM 539 C C . ASN A 1 71 ? 9.894 7.341 -4.613 1.00 95.56 71 ASN A C 1
ATOM 541 O O . ASN A 1 71 ? 10.482 6.541 -3.890 1.00 95.56 71 ASN A O 1
ATOM 545 N N . LYS A 1 72 ? 10.052 7.393 -5.942 1.00 93.81 72 LYS A N 1
ATOM 546 C CA . LYS A 1 72 ? 10.869 6.466 -6.746 1.00 93.81 72 LYS A CA 1
ATOM 547 C C . LYS A 1 72 ? 10.600 4.994 -6.386 1.00 93.81 72 LYS A C 1
ATOM 549 O O . LYS A 1 72 ? 11.510 4.306 -5.920 1.00 93.81 72 LYS A O 1
ATOM 554 N N . PRO A 1 73 ? 9.349 4.525 -6.529 1.00 93.25 73 PRO A N 1
ATOM 555 C CA . PRO A 1 73 ? 8.988 3.171 -6.140 1.00 93.25 73 PRO A CA 1
ATOM 556 C C . PRO A 1 73 ? 9.691 2.140 -7.030 1.00 93.25 73 PRO A C 1
ATOM 558 O O . PRO A 1 73 ? 9.872 2.356 -8.228 1.00 93.25 73 PRO A O 1
ATOM 561 N N . ASN A 1 74 ? 10.009 0.983 -6.454 1.00 90.00 74 ASN A N 1
ATOM 562 C CA . ASN A 1 74 ? 10.298 -0.212 -7.239 1.00 90.00 74 ASN A CA 1
ATOM 563 C C . ASN A 1 74 ? 8.959 -0.848 -7.613 1.00 90.00 74 ASN A C 1
ATOM 565 O O . ASN A 1 74 ? 8.221 -1.287 -6.731 1.00 90.00 74 ASN A O 1
ATOM 569 N N . LEU A 1 75 ? 8.617 -0.836 -8.900 1.00 89.81 75 LEU A N 1
ATOM 570 C CA . LEU A 1 75 ? 7.356 -1.400 -9.364 1.00 89.81 75 LEU A CA 1
ATOM 571 C C . LEU A 1 75 ? 7.430 -2.923 -9.404 1.00 89.81 75 LEU A C 1
ATOM 573 O O . LEU A 1 75 ? 8.447 -3.495 -9.793 1.00 89.81 75 LEU A O 1
ATOM 577 N N . TRP A 1 76 ? 6.325 -3.566 -9.031 1.00 86.81 76 TRP A N 1
ATOM 578 C CA . TRP A 1 76 ? 6.132 -4.970 -9.349 1.00 86.81 76 TRP A CA 1
ATOM 579 C C . TRP A 1 76 ? 5.830 -5.101 -10.839 1.00 86.81 76 TRP A C 1
ATOM 581 O O . TRP A 1 76 ? 4.968 -4.399 -11.373 1.00 86.81 76 TRP A O 1
ATOM 591 N N . GLU A 1 77 ? 6.521 -6.019 -11.500 1.00 82.38 77 GLU A N 1
ATOM 592 C CA . GLU A 1 77 ? 6.358 -6.286 -12.921 1.00 82.38 77 GLU A CA 1
ATOM 593 C C . GLU A 1 77 ? 6.185 -7.795 -13.138 1.00 82.38 77 GLU A C 1
ATOM 595 O O . GLU A 1 77 ? 6.814 -8.599 -12.442 1.00 82.38 77 GLU A O 1
ATOM 600 N N . PRO A 1 78 ? 5.364 -8.215 -14.117 1.00 78.75 78 PRO A N 1
ATOM 601 C CA . PRO A 1 78 ? 5.337 -9.601 -14.548 1.00 78.75 78 PRO A CA 1
ATOM 602 C C . PRO A 1 78 ? 6.725 -10.060 -14.995 1.00 78.75 78 PRO A C 1
ATOM 604 O O . PRO A 1 78 ? 7.502 -9.298 -15.580 1.00 78.75 78 PRO A O 1
ATOM 607 N N . CYS A 1 79 ? 7.011 -11.339 -14.781 1.00 75.00 79 CYS A N 1
ATOM 608 C CA . CYS A 1 79 ? 8.271 -11.926 -15.203 1.00 75.00 79 CYS A CA 1
ATOM 609 C C . CYS A 1 79 ? 8.523 -11.716 -16.710 1.00 75.00 79 CYS A C 1
ATOM 611 O O . CYS A 1 79 ? 7.619 -11.824 -17.542 1.00 75.00 79 CYS A O 1
ATOM 613 N N . GLY A 1 80 ? 9.767 -11.385 -17.065 1.00 71.31 80 GLY A N 1
ATOM 614 C CA . GLY A 1 80 ? 10.177 -11.169 -18.455 1.00 71.31 80 GLY A CA 1
ATOM 615 C C . GLY A 1 80 ? 9.807 -9.811 -19.066 1.00 71.31 80 GLY A C 1
ATOM 616 O O . GLY A 1 80 ? 10.201 -9.562 -20.204 1.00 71.31 80 GLY A O 1
ATOM 617 N N . MET A 1 81 ? 9.115 -8.916 -18.346 1.00 72.94 81 MET A N 1
ATOM 618 C CA . MET A 1 81 ? 8.907 -7.531 -18.807 1.00 72.94 81 MET A CA 1
ATOM 619 C C . MET A 1 81 ? 10.149 -6.638 -18.636 1.00 72.94 81 MET A C 1
ATOM 621 O O . MET A 1 81 ? 10.259 -5.629 -19.328 1.00 72.94 81 MET A O 1
ATOM 625 N N . ASN A 1 82 ? 11.112 -7.018 -17.786 1.00 63.47 82 ASN A N 1
ATOM 626 C CA . ASN A 1 82 ? 12.317 -6.228 -17.515 1.00 63.47 82 ASN A CA 1
ATOM 627 C C . ASN A 1 82 ? 13.538 -7.112 -17.198 1.00 63.47 82 ASN A C 1
ATOM 629 O O . ASN A 1 82 ? 13.398 -8.262 -16.779 1.00 63.47 82 ASN A O 1
ATOM 633 N N . HIS A 1 83 ? 14.751 -6.573 -17.379 1.00 53.56 83 HIS A N 1
ATOM 634 C CA . HIS A 1 83 ? 16.022 -7.277 -17.132 1.00 53.56 83 HIS A CA 1
ATOM 635 C C . HIS A 1 83 ? 16.217 -7.701 -15.664 1.00 53.56 83 HIS A C 1
ATOM 637 O O . HIS A 1 83 ? 17.057 -8.553 -15.387 1.00 53.56 83 HIS A O 1
ATOM 643 N N . THR A 1 84 ? 15.467 -7.113 -14.732 1.00 54.41 84 THR A N 1
ATOM 644 C CA . THR A 1 84 ? 15.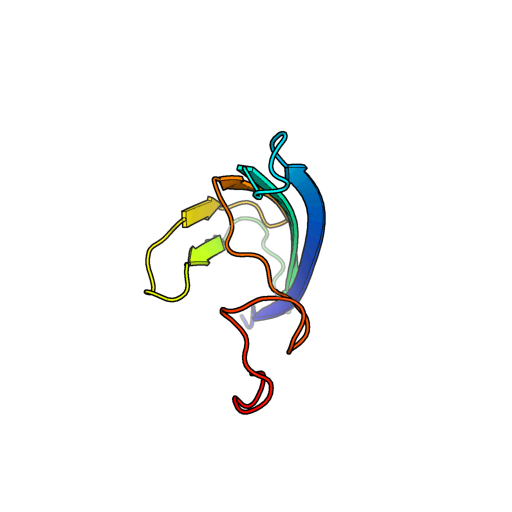566 -7.347 -13.284 1.00 54.41 84 THR A CA 1
ATOM 645 C C . THR A 1 84 ? 14.645 -8.448 -12.757 1.00 54.41 84 THR A C 1
ATOM 647 O O . THR A 1 84 ? 14.821 -8.855 -11.616 1.00 54.41 84 THR A O 1
ATOM 650 N N . HIS A 1 85 ? 13.713 -8.968 -13.567 1.00 56.62 85 HIS A N 1
ATOM 651 C CA . HIS A 1 85 ? 12.784 -10.042 -13.181 1.00 56.62 85 HIS A CA 1
ATOM 652 C C . HIS A 1 85 ? 12.862 -11.235 -14.157 1.00 56.62 85 HIS A C 1
ATOM 654 O O . HIS A 1 85 ? 11.960 -11.433 -14.985 1.00 56.62 85 HIS A O 1
ATOM 660 N N . PRO A 1 86 ? 13.943 -12.042 -14.107 1.00 56.25 86 PRO A N 1
ATOM 661 C CA . PRO A 1 86 ? 14.034 -13.272 -14.887 1.00 56.25 86 PRO A CA 1
ATOM 662 C C . PRO A 1 86 ? 12.949 -14.269 -14.448 1.00 56.25 86 PRO A C 1
ATOM 664 O O . PRO A 1 86 ? 12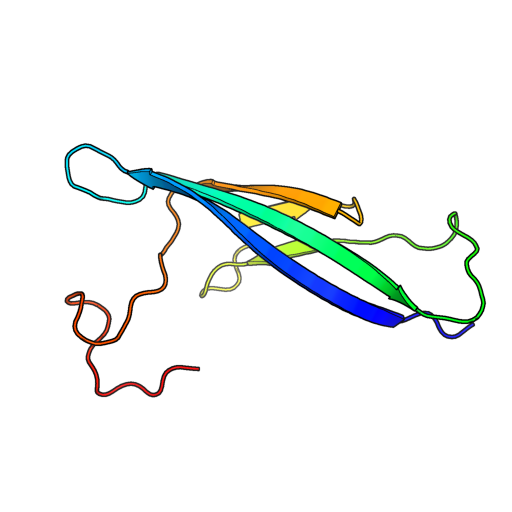.707 -14.459 -13.260 1.00 56.25 86 PRO A O 1
ATOM 667 N N . CYS A 1 87 ? 12.314 -14.959 -15.401 1.00 60.69 87 CYS A N 1
ATOM 668 C CA . CYS A 1 87 ? 11.207 -15.902 -15.151 1.00 60.69 87 CYS A CA 1
ATOM 669 C C . CYS A 1 87 ? 11.599 -17.189 -14.397 1.00 60.69 87 CYS A C 1
ATOM 671 O O . CYS A 1 87 ? 10.854 -18.166 -14.420 1.00 60.69 87 CYS A O 1
ATOM 673 N N . THR A 1 88 ? 12.783 -17.225 -13.795 1.00 64.31 88 THR A N 1
ATOM 674 C CA . THR A 1 88 ? 13.318 -18.368 -13.051 1.00 64.31 88 THR A CA 1
ATOM 675 C C . THR A 1 88 ? 13.166 -18.223 -11.542 1.00 64.31 88 THR A C 1
ATOM 677 O O . THR A 1 88 ? 13.438 -19.185 -10.831 1.00 64.31 88 THR A O 1
ATOM 680 N N . GLU A 1 89 ? 12.765 -17.051 -11.047 1.00 55.72 89 GLU A N 1
ATOM 681 C CA . GLU A 1 89 ? 12.522 -16.837 -9.620 1.00 55.72 89 GLU A CA 1
ATOM 682 C C . GLU A 1 89 ? 11.036 -17.029 -9.299 1.00 55.72 89 GLU A C 1
ATOM 684 O O . GLU A 1 89 ? 10.165 -16.508 -10.000 1.00 55.72 89 GLU A O 1
ATOM 689 N N . GLU A 1 90 ? 10.745 -17.826 -8.266 1.00 47.56 90 GLU A N 1
ATOM 690 C CA . GLU A 1 90 ? 9.384 -17.992 -7.756 1.00 47.56 90 GLU A CA 1
ATOM 691 C C . GLU A 1 90 ? 8.875 -16.629 -7.273 1.00 47.56 90 GLU A C 1
ATOM 693 O O . GLU A 1 90 ? 9.472 -15.997 -6.404 1.00 47.56 90 GLU A O 1
ATOM 698 N N . SER A 1 91 ? 7.789 -16.149 -7.874 1.00 46.62 91 SER A N 1
ATOM 699 C CA . SER A 1 91 ? 7.099 -14.940 -7.435 1.00 46.62 91 SER A CA 1
ATOM 700 C C . SER A 1 91 ? 6.432 -15.211 -6.083 1.00 46.62 91 SER A C 1
ATOM 702 O O . SER A 1 91 ? 5.485 -16.000 -6.035 1.00 46.62 91 SER A O 1
ATOM 704 N N . TYR A 1 92 ? 6.948 -14.589 -5.019 1.00 47.50 92 TYR A N 1
ATOM 705 C CA . TYR A 1 92 ? 6.365 -14.579 -3.670 1.00 47.50 92 TYR A CA 1
ATOM 706 C C . TYR A 1 92 ? 5.249 -13.542 -3.542 1.00 47.50 92 TYR A C 1
ATOM 708 O O . TYR A 1 92 ? 5.400 -12.444 -4.129 1.00 47.50 92 TYR A O 1
#

Organism: NCBI:txid392030

Foldseek 3Di:
DDKDFPDKDKDWPDFDADPVRQTFKTKIKMATDIDDDDPPVPPDWDKDFDADPVRHTQDIDGDRIDMDMGGRDDDDDPAPPDPVHHPPDDDD

Mean predicted aligned error: 7.41 Å

pLDDT: mean 85.45, std 15.31, range [46.62, 98.06]

Sequence (92 aa):
SNNYIQDITIDTDSIDFDSQHVATSAVLSYSVTIGGTTHQANTLRLIIELFDAQGILVVNNTDSQSRLIVNKPNLWEPCGMNHTHPCTEESY

Radius of gyration: 17.0 Å; Cα contacts (8 Å, |Δi|>4): 147; chains: 1; bounding box: 32×29×45 Å

InterPro domains:
  IPR013783 Immunoglobulin-like fold [G3DSA:2.60.40.10] (2-88)
  IPR036156 Beta-Galactosidase/glucuronidase domain superfamily [SSF49303] (23-86)

Secondary structure (DSSP, 8-state):
--EEEEEEEEEEEEEEE-TT--EEEEEEEEEEEEEES---TTT----EEEE-TTS-EEEEE-SSEEEEEEES------TTSSTT--TTS---

Nearest PDB structures (foldseek):
  3hn3-assembly1_B  TM=8.973E-01  e=2.983E-03  Homo sapiens
  5ixm-assembly1_B  TM=4.154E-01  e=2.165E+00  Yersinia pestis